Protein AF-A0A7S2DYC1-F1 (afdb_monomer_lite)

Radius of gyration: 38.79 Å; chains: 1; bounding box: 67×36×106 Å

pLDDT: mean 78.63, std 19.06, range [36.06, 97.38]

Structure (mmCIF, N/CA/C/O backbone):
data_AF-A0A7S2DYC1-F1
#
_entry.id   AF-A0A7S2DYC1-F1
#
loop_
_atom_site.group_PDB
_atom_site.id
_atom_site.type_symbol
_atom_site.label_atom_id
_atom_site.label_alt_id
_atom_site.label_comp_id
_atom_site.label_asym_id
_atom_site.label_entity_id
_atom_site.label_seq_id
_atom_site.pdbx_PDB_ins_code
_atom_site.Cartn_x
_atom_site.Cartn_y
_atom_site.Cartn_z
_atom_site.occupancy
_atom_site.B_iso_or_equiv
_atom_site.auth_seq_id
_atom_site.auth_comp_id
_atom_site.auth_asym_id
_atom_site.auth_atom_id
_atom_site.pdbx_PDB_model_num
ATOM 1 N N . GLU A 1 1 ? -1.676 -15.591 4.859 1.00 49.09 1 GLU A N 1
ATOM 2 C CA . GLU A 1 1 ? -2.306 -14.516 4.067 1.00 49.09 1 GLU A CA 1
ATOM 3 C C . GLU A 1 1 ? -2.519 -15.004 2.651 1.00 49.09 1 GLU A C 1
ATOM 5 O O . GLU A 1 1 ? -1.729 -15.819 2.189 1.00 49.09 1 GLU A O 1
ATOM 10 N N . VAL A 1 2 ? -3.580 -14.548 1.990 1.00 76.75 2 VAL A N 1
ATOM 11 C CA . VAL A 1 2 ? -3.791 -14.803 0.563 1.00 76.75 2 VAL A CA 1
ATOM 12 C C . VAL A 1 2 ? -3.384 -13.527 -0.165 1.00 76.75 2 VAL A C 1
ATOM 14 O O . VAL A 1 2 ? -4.132 -12.555 -0.164 1.00 76.75 2 VAL A O 1
ATOM 17 N N . SER A 1 3 ? -2.174 -13.507 -0.716 1.00 85.56 3 SER A N 1
ATOM 18 C CA . SER A 1 3 ? -1.661 -12.421 -1.553 1.00 85.56 3 SER A CA 1
ATOM 19 C C . SER A 1 3 ? -1.185 -12.982 -2.892 1.00 85.56 3 SER A C 1
ATOM 21 O O . SER A 1 3 ? -0.691 -14.109 -2.969 1.00 85.56 3 SER A O 1
ATOM 23 N N . LEU A 1 4 ? -1.369 -12.206 -3.963 1.00 87.31 4 LEU A N 1
ATOM 24 C CA . LEU A 1 4 ? -0.800 -12.518 -5.271 1.00 87.31 4 LEU A CA 1
ATOM 25 C C . LEU A 1 4 ? 0.640 -12.007 -5.308 1.00 87.31 4 LEU A C 1
ATOM 27 O O . LEU A 1 4 ? 0.870 -10.803 -5.215 1.00 87.31 4 LEU A O 1
ATOM 31 N N . THR A 1 5 ? 1.590 -12.918 -5.498 1.00 92.31 5 THR A N 1
ATOM 32 C CA . THR A 1 5 ? 3.010 -12.585 -5.636 1.00 92.31 5 THR A CA 1
ATOM 33 C C . THR A 1 5 ? 3.500 -13.068 -6.991 1.00 92.31 5 THR A C 1
ATOM 35 O O . THR A 1 5 ? 3.640 -14.268 -7.211 1.00 92.31 5 THR A O 1
ATOM 38 N N . GLN A 1 6 ? 3.769 -12.129 -7.896 1.00 91.00 6 GLN A N 1
ATOM 39 C CA . GLN A 1 6 ? 4.335 -12.403 -9.213 1.00 91.00 6 GLN A CA 1
ATOM 40 C C . GLN A 1 6 ? 5.695 -11.719 -9.324 1.00 91.00 6 GLN A C 1
ATOM 42 O O . GLN A 1 6 ? 5.814 -10.514 -9.107 1.00 91.00 6 GLN A O 1
ATOM 47 N N . LYS A 1 7 ? 6.727 -12.484 -9.687 1.00 95.00 7 LYS A N 1
ATOM 48 C CA . LYS A 1 7 ? 8.041 -11.923 -10.004 1.00 95.00 7 LYS A CA 1
ATOM 49 C C . LYS A 1 7 ? 7.987 -11.289 -11.394 1.00 95.00 7 LYS A C 1
ATOM 51 O O . LYS A 1 7 ? 7.627 -11.972 -12.351 1.00 95.00 7 LYS A O 1
ATOM 56 N N . VAL A 1 8 ? 8.308 -9.998 -11.472 1.00 94.50 8 VAL A N 1
ATOM 57 C CA . VAL A 1 8 ? 8.259 -9.200 -12.713 1.00 94.50 8 VAL A CA 1
ATOM 58 C C . VAL A 1 8 ? 9.655 -9.009 -13.311 1.00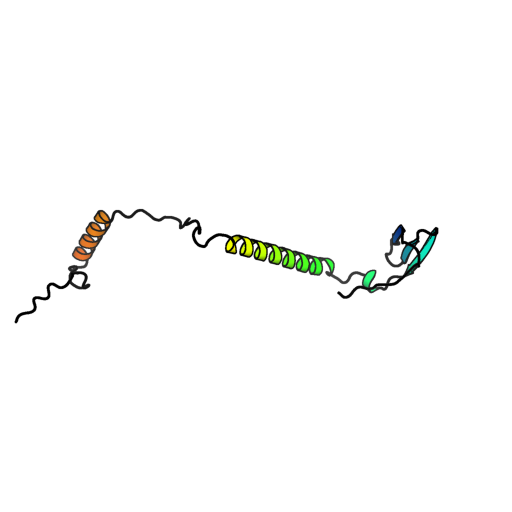 94.50 8 VAL A C 1
ATOM 60 O O . VAL A 1 8 ? 9.813 -9.127 -14.517 1.00 94.50 8 VAL A O 1
ATOM 63 N N . SER A 1 9 ? 10.666 -8.771 -12.470 1.00 94.94 9 SER A N 1
ATOM 64 C CA . SER A 1 9 ? 12.071 -8.622 -12.869 1.00 94.94 9 SER A CA 1
ATOM 65 C C . SER A 1 9 ? 12.989 -9.316 -11.852 1.00 94.94 9 SER A C 1
ATOM 67 O O . SER A 1 9 ? 12.578 -9.609 -10.723 1.00 94.94 9 SER A O 1
ATOM 69 N N . ASP A 1 10 ? 14.217 -9.618 -12.271 1.00 95.50 10 ASP A N 1
ATOM 70 C CA . ASP A 1 10 ? 15.318 -10.044 -11.396 1.00 95.50 10 ASP A CA 1
ATOM 71 C C . ASP A 1 10 ? 15.979 -8.855 -10.680 1.00 95.50 10 ASP A C 1
ATOM 73 O O . ASP A 1 10 ? 16.649 -9.035 -9.661 1.00 95.50 10 ASP A O 1
ATOM 77 N N . PHE A 1 11 ? 15.759 -7.640 -11.188 1.00 96.50 11 PHE A N 1
ATOM 78 C CA . PHE A 1 11 ? 16.264 -6.397 -10.619 1.00 96.50 11 PHE A CA 1
ATOM 79 C C . PHE A 1 11 ? 15.253 -5.753 -9.664 1.00 96.50 11 PHE A C 1
ATOM 81 O O . PHE A 1 11 ? 14.061 -6.069 -9.654 1.00 96.50 11 PHE A O 1
ATOM 88 N N . ALA A 1 12 ? 15.734 -4.818 -8.843 1.00 96.56 12 ALA A N 1
ATOM 89 C CA . ALA A 1 12 ? 14.878 -4.059 -7.939 1.00 96.56 12 ALA A CA 1
ATOM 90 C C . ALA A 1 12 ? 13.884 -3.194 -8.730 1.00 96.56 12 ALA A C 1
ATOM 92 O O . ALA A 1 12 ? 14.273 -2.476 -9.649 1.00 96.56 12 ALA A O 1
ATOM 93 N N . LEU A 1 13 ? 12.606 -3.236 -8.348 1.00 96.62 13 LEU A N 1
ATOM 94 C CA . LEU A 1 13 ? 11.565 -2.397 -8.940 1.00 96.62 13 LEU A CA 1
ATOM 95 C C . LEU A 1 13 ? 11.668 -0.975 -8.372 1.00 96.62 13 LEU A C 1
ATOM 97 O O . LEU A 1 13 ? 11.730 -0.798 -7.155 1.00 96.62 13 LEU A O 1
ATOM 101 N N . THR A 1 14 ? 11.690 0.032 -9.242 1.00 97.19 14 THR A N 1
ATOM 102 C CA . THR A 1 14 ? 11.950 1.439 -8.881 1.00 97.19 14 THR A CA 1
ATOM 103 C C . THR A 1 14 ? 10.746 2.348 -9.100 1.00 97.19 14 THR A C 1
ATOM 105 O O . THR A 1 14 ? 10.641 3.390 -8.454 1.00 97.19 14 THR A O 1
ATOM 108 N N . SER A 1 15 ? 9.820 1.973 -9.987 1.00 96.06 15 SER A N 1
ATOM 109 C CA . SER A 1 15 ? 8.637 2.780 -10.299 1.00 96.06 15 SER A CA 1
ATOM 110 C C . SER A 1 15 ? 7.418 1.927 -10.653 1.00 96.06 15 SER A C 1
ATOM 112 O O . SER A 1 15 ? 7.538 0.819 -11.173 1.00 96.06 15 SER A O 1
ATOM 114 N N . LEU A 1 16 ? 6.230 2.465 -10.364 1.00 96.38 16 LEU A N 1
ATOM 115 C CA . LEU A 1 16 ? 4.934 1.892 -10.716 1.00 96.38 16 LEU A CA 1
ATOM 116 C C . LEU A 1 16 ? 4.019 3.015 -11.215 1.00 96.38 16 LEU A C 1
ATOM 118 O O . LEU A 1 16 ? 3.909 4.059 -10.571 1.00 96.38 16 LEU A O 1
ATOM 122 N N . SER A 1 17 ? 3.337 2.793 -12.333 1.00 96.38 17 SER A N 1
ATOM 123 C CA . SER A 1 17 ? 2.298 3.687 -12.845 1.00 96.38 17 SER A CA 1
ATOM 124 C C . SER A 1 17 ? 1.111 2.875 -13.341 1.00 96.38 17 SER A C 1
ATOM 126 O O . SER A 1 17 ? 1.288 1.794 -13.895 1.00 96.38 17 SER A O 1
ATOM 128 N N . VAL A 1 18 ? -0.102 3.380 -13.146 1.00 95.62 18 VAL A N 1
ATOM 129 C CA . VAL A 1 18 ? -1.337 2.717 -13.577 1.00 95.62 18 VAL A CA 1
ATOM 130 C C . VAL A 1 18 ? -2.023 3.601 -14.610 1.00 95.62 18 VAL A C 1
ATOM 132 O O . VAL A 1 18 ? -2.102 4.820 -14.443 1.00 95.62 18 VAL A O 1
ATOM 135 N N . GLN A 1 19 ? -2.506 2.993 -15.691 1.00 95.00 19 GLN A N 1
ATOM 136 C CA . GLN A 1 19 ? -3.272 3.684 -16.722 1.00 95.00 19 GLN A CA 1
ATOM 137 C C . GLN A 1 19 ? -4.538 4.311 -16.119 1.00 95.00 19 GLN A C 1
ATOM 139 O O . GLN A 1 19 ? -5.124 3.773 -15.185 1.00 95.00 19 GLN A O 1
ATOM 144 N N . SER A 1 20 ? -5.027 5.409 -16.698 1.00 91.19 20 SER A N 1
ATOM 145 C CA . SER A 1 20 ? -6.261 6.084 -16.260 1.00 91.19 20 SER A CA 1
ATOM 146 C C . SER A 1 20 ? -7.495 5.173 -16.191 1.00 91.19 20 SER A C 1
ATOM 148 O O . SER A 1 20 ? -8.380 5.412 -15.377 1.00 91.19 20 SER A O 1
ATOM 150 N N . GLN A 1 21 ? -7.554 4.135 -17.029 1.00 89.69 21 GLN A N 1
ATOM 151 C CA . GLN A 1 21 ? -8.628 3.135 -17.045 1.00 89.69 21 GLN A CA 1
ATOM 152 C C . GLN A 1 21 ? -8.389 1.958 -16.083 1.00 89.69 21 GLN A C 1
ATOM 154 O O . GLN A 1 21 ? -9.239 1.085 -15.972 1.00 89.69 21 GLN A O 1
ATOM 159 N N . GLY A 1 22 ? -7.238 1.896 -15.410 1.00 90.50 22 GLY A N 1
ATOM 160 C CA . GLY A 1 22 ? -6.912 0.866 -14.418 1.00 90.50 22 GLY A CA 1
ATOM 161 C C . GLY A 1 22 ? -6.473 -0.490 -14.980 1.00 90.50 22 GLY A C 1
ATOM 162 O O . GLY A 1 22 ? -5.886 -1.274 -14.248 1.00 90.50 22 GLY A O 1
ATOM 163 N N . GLN A 1 23 ? -6.705 -0.772 -16.265 1.00 94.00 23 GLN A N 1
ATOM 164 C CA . GLN A 1 23 ? -6.451 -2.094 -16.854 1.00 94.00 23 GLN A CA 1
ATOM 165 C C . GLN A 1 23 ? -4.963 -2.436 -17.018 1.00 94.00 23 GLN A C 1
ATOM 167 O O . GLN A 1 23 ? -4.585 -3.603 -16.900 1.00 94.00 23 GLN A O 1
ATOM 172 N N . LEU A 1 24 ? -4.120 -1.440 -17.301 1.00 95.88 24 LEU A N 1
ATOM 173 C CA . LEU A 1 24 ? -2.685 -1.624 -17.505 1.00 95.88 24 LEU A CA 1
ATOM 174 C C . LEU A 1 24 ? -1.878 -0.967 -16.385 1.00 95.88 24 LEU A C 1
ATOM 176 O O . LEU A 1 24 ? -2.152 0.169 -15.990 1.00 95.88 24 LEU A O 1
ATOM 180 N N . ALA A 1 25 ? -0.841 -1.664 -15.930 1.00 95.69 25 ALA A N 1
ATOM 181 C CA . ALA A 1 25 ? 0.152 -1.162 -14.992 1.00 95.69 25 ALA A CA 1
ATOM 182 C C . ALA A 1 25 ? 1.553 -1.261 -15.609 1.00 95.69 25 ALA A C 1
ATOM 184 O O . ALA A 1 25 ? 1.940 -2.305 -16.127 1.00 95.69 25 ALA A O 1
ATOM 185 N N . ALA A 1 26 ? 2.318 -0.177 -15.551 1.00 96.88 26 ALA A N 1
ATOM 186 C CA . ALA A 1 26 ? 3.717 -0.131 -15.945 1.00 96.88 26 ALA A CA 1
ATOM 187 C C . ALA A 1 26 ? 4.601 -0.244 -14.702 1.00 96.88 26 ALA A C 1
ATOM 189 O O . ALA A 1 26 ? 4.443 0.526 -13.752 1.00 96.88 26 ALA A O 1
ATOM 190 N N . VAL A 1 27 ? 5.538 -1.185 -14.726 1.00 97.25 27 VAL A N 1
ATOM 191 C CA . VAL A 1 27 ? 6.522 -1.417 -13.669 1.00 97.25 27 VAL A CA 1
ATOM 192 C C . VAL A 1 27 ? 7.906 -1.153 -14.245 1.00 97.25 27 VAL A C 1
ATOM 194 O O . VAL A 1 27 ? 8.305 -1.823 -15.195 1.00 97.25 27 VAL A O 1
ATOM 197 N N . GLY A 1 28 ? 8.626 -0.183 -13.688 1.00 97.31 28 GLY A N 1
ATOM 198 C CA . GLY A 1 28 ? 10.016 0.091 -14.048 1.00 97.31 28 GLY A CA 1
ATOM 199 C C . GLY A 1 28 ? 10.981 -0.564 -13.067 1.00 97.31 28 GLY A C 1
ATOM 200 O O . GLY A 1 28 ? 10.742 -0.538 -11.854 1.00 97.31 28 GLY A O 1
ATOM 201 N N . ASP A 1 29 ? 12.067 -1.132 -13.577 1.00 97.38 29 ASP A N 1
ATOM 202 C CA . ASP A 1 29 ? 13.142 -1.703 -12.768 1.00 97.38 29 ASP A CA 1
ATOM 203 C C . ASP A 1 29 ? 14.411 -0.831 -12.746 1.00 97.38 29 ASP A C 1
ATOM 205 O O . ASP A 1 29 ? 14.478 0.247 -13.341 1.00 97.38 29 ASP A O 1
ATOM 209 N N . ALA A 1 30 ? 15.400 -1.250 -11.955 1.00 97.00 30 ALA A N 1
ATOM 210 C CA . ALA A 1 30 ? 16.668 -0.544 -11.784 1.00 97.00 30 ALA A CA 1
ATOM 211 C C . ALA A 1 30 ? 17.606 -0.654 -12.999 1.00 97.00 30 ALA A C 1
ATOM 213 O O . ALA A 1 30 ? 18.553 0.125 -13.087 1.00 97.00 30 ALA A O 1
ATOM 214 N N . ASP A 1 31 ? 17.345 -1.587 -13.919 1.00 95.69 31 ASP A N 1
ATOM 215 C CA . ASP A 1 31 ? 18.115 -1.770 -15.157 1.00 95.69 31 ASP A CA 1
ATOM 216 C C . ASP A 1 31 ? 17.573 -0.889 -16.304 1.00 95.69 31 ASP A C 1
ATOM 218 O O . ASP A 1 31 ? 18.109 -0.861 -17.410 1.00 95.69 31 ASP A O 1
ATOM 222 N N . GLY A 1 32 ? 16.512 -0.116 -16.036 1.00 94.44 32 GLY A N 1
ATOM 223 C CA . GLY A 1 32 ? 15.896 0.800 -16.995 1.00 94.44 32 GLY A CA 1
ATOM 224 C C . GLY A 1 32 ? 14.866 0.137 -17.910 1.00 94.44 32 GLY A C 1
ATOM 225 O O . GLY A 1 32 ? 14.429 0.758 -18.883 1.00 94.44 32 GLY A O 1
ATOM 226 N N . VAL A 1 33 ? 14.449 -1.094 -17.607 1.00 96.62 33 VAL A N 1
ATOM 227 C CA . VAL A 1 33 ? 13.405 -1.811 -18.340 1.00 96.62 33 VAL A CA 1
ATOM 228 C C . VAL A 1 33 ? 12.040 -1.474 -17.748 1.00 96.62 33 VAL A C 1
ATOM 230 O O . VAL A 1 33 ? 11.842 -1.433 -16.532 1.00 96.62 33 VAL A O 1
ATOM 233 N N . ILE A 1 34 ? 11.065 -1.243 -18.630 1.00 96.50 34 ILE A N 1
ATOM 234 C CA . ILE A 1 34 ? 9.667 -1.029 -18.253 1.00 96.50 34 ILE A CA 1
ATOM 235 C C . ILE A 1 34 ? 8.849 -2.223 -18.730 1.00 96.50 34 ILE A C 1
ATOM 237 O O . ILE A 1 34 ? 8.751 -2.489 -19.927 1.00 96.50 34 ILE A O 1
ATOM 241 N N . THR A 1 35 ? 8.227 -2.917 -17.784 1.00 96.44 35 THR A N 1
ATOM 242 C CA . THR A 1 35 ? 7.332 -4.044 -18.046 1.00 96.44 35 THR A CA 1
ATOM 243 C C . THR A 1 35 ? 5.880 -3.598 -17.906 1.00 96.44 35 THR A C 1
ATOM 245 O O . THR A 1 35 ? 5.491 -3.051 -16.875 1.00 96.44 35 THR A O 1
ATOM 248 N N . LEU A 1 36 ? 5.066 -3.843 -18.935 1.00 96.44 36 LEU A N 1
ATOM 249 C CA . LEU A 1 36 ? 3.622 -3.602 -18.908 1.00 96.44 36 LEU A CA 1
ATOM 250 C C . LEU A 1 36 ? 2.874 -4.869 -18.484 1.00 96.44 36 LEU A C 1
ATOM 252 O O . LEU A 1 36 ? 3.052 -5.934 -19.071 1.00 96.44 36 LEU A O 1
ATOM 256 N N . LEU A 1 37 ? 2.011 -4.731 -17.484 1.00 95.56 37 LEU A N 1
ATOM 257 C CA . LEU A 1 37 ? 1.175 -5.785 -16.922 1.00 95.56 37 LEU A CA 1
ATOM 258 C C . LEU A 1 37 ? -0.297 -5.452 -17.159 1.00 95.56 37 LEU A C 1
ATOM 260 O O . LEU A 1 37 ? -0.717 -4.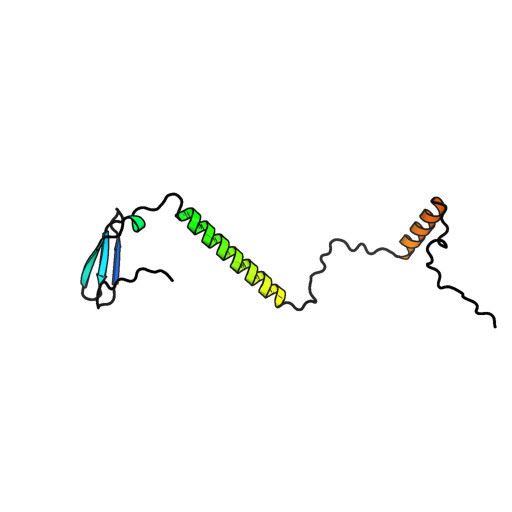312 -16.967 1.00 95.56 37 LEU A O 1
ATOM 264 N N . GLN A 1 38 ? -1.085 -6.459 -17.529 1.00 94.31 38 GLN A N 1
ATOM 265 C CA . GLN A 1 38 ? -2.540 -6.358 -17.579 1.00 94.31 38 GLN A CA 1
ATOM 266 C C . GLN A 1 38 ? -3.140 -6.925 -16.292 1.00 94.31 38 GLN A C 1
ATOM 268 O O . GLN A 1 38 ? -2.815 -8.042 -15.885 1.00 94.31 38 GLN A O 1
ATOM 273 N N . LEU A 1 39 ? -4.025 -6.157 -15.661 1.00 92.50 39 LEU A N 1
ATOM 274 C CA . LEU A 1 39 ? -4.758 -6.573 -14.470 1.00 92.50 39 LEU A CA 1
ATOM 275 C C . LEU A 1 39 ? -6.038 -7.328 -14.850 1.00 92.50 39 LEU A C 1
ATOM 277 O O . LEU A 1 39 ? -6.597 -7.137 -15.931 1.00 92.50 39 LEU A O 1
ATOM 281 N N . CYS A 1 40 ? -6.500 -8.202 -13.955 1.00 90.56 40 CYS A N 1
ATOM 282 C CA . CYS A 1 40 ? -7.761 -8.916 -14.127 1.00 90.56 40 CYS A CA 1
ATOM 283 C C . CYS A 1 40 ? -8.965 -8.022 -13.797 1.00 90.56 40 CYS A C 1
ATOM 285 O O . CYS A 1 40 ? -8.866 -7.098 -12.989 1.00 90.56 40 CYS A O 1
ATOM 287 N N . ASP A 1 41 ? -10.127 -8.352 -14.361 1.00 89.19 41 ASP A N 1
ATOM 288 C CA . ASP A 1 41 ? -11.336 -7.530 -14.236 1.00 89.19 41 ASP A CA 1
ATOM 289 C C . ASP A 1 41 ? -11.764 -7.281 -12.786 1.00 89.19 41 ASP A C 1
ATOM 291 O O . ASP A 1 41 ? -12.255 -6.203 -12.482 1.00 89.19 41 ASP A O 1
ATOM 295 N N . GLY A 1 42 ? -11.540 -8.233 -11.874 1.00 87.31 42 GLY A N 1
ATOM 296 C CA . GLY A 1 42 ? -11.891 -8.072 -10.458 1.00 87.31 42 GLY A CA 1
ATOM 297 C C . GLY A 1 42 ? -11.031 -7.054 -9.699 1.00 87.31 42 GLY A C 1
ATOM 298 O O . GLY A 1 42 ? -11.442 -6.592 -8.642 1.00 87.31 42 GLY A O 1
ATOM 299 N N . LEU A 1 43 ? -9.848 -6.701 -10.216 1.00 85.69 43 LEU A N 1
ATOM 300 C CA . LEU A 1 43 ? -9.010 -5.625 -9.667 1.00 85.69 43 LEU A CA 1
ATOM 301 C C . LEU A 1 43 ? -9.311 -4.268 -10.314 1.00 85.69 43 LEU A C 1
ATOM 303 O O . LEU A 1 43 ? -9.027 -3.231 -9.720 1.00 85.69 43 LEU A O 1
ATOM 307 N N . VAL A 1 44 ? -9.855 -4.280 -11.533 1.00 90.31 44 VAL A N 1
ATOM 308 C CA . VAL A 1 44 ? -10.163 -3.074 -12.315 1.00 90.31 44 VAL A CA 1
ATOM 309 C C . VAL A 1 44 ? -11.571 -2.567 -12.008 1.00 90.31 44 VAL A C 1
ATOM 311 O O . VAL A 1 44 ? -11.784 -1.362 -11.872 1.00 90.31 44 VAL A O 1
ATOM 314 N N . HIS A 1 45 ? -12.535 -3.480 -11.885 1.00 87.88 45 HIS A N 1
ATOM 315 C CA . HIS A 1 45 ? -13.944 -3.178 -11.680 1.00 87.88 45 HIS A CA 1
ATOM 316 C C . HIS A 1 45 ? -14.346 -3.472 -10.228 1.00 87.88 45 HIS A C 1
ATOM 318 O O . HIS A 1 45 ? -14.580 -4.634 -9.886 1.00 87.88 45 HIS A O 1
ATOM 324 N N . PRO A 1 46 ? -14.452 -2.440 -9.372 1.00 83.00 46 PRO A N 1
ATOM 325 C CA . PRO A 1 46 ? -14.853 -2.624 -7.986 1.00 83.00 46 PRO A CA 1
ATOM 326 C C . PRO A 1 46 ? -16.277 -3.181 -7.907 1.00 83.00 46 PRO A C 1
ATOM 328 O O . PRO A 1 46 ? -17.186 -2.710 -8.603 1.00 83.00 46 PRO A O 1
ATOM 331 N N . MET A 1 47 ? -16.501 -4.154 -7.025 1.00 84.06 47 MET A N 1
ATOM 332 C CA . MET A 1 47 ? -17.846 -4.657 -6.762 1.00 84.06 47 MET A CA 1
ATOM 333 C C . MET A 1 47 ? -18.681 -3.589 -6.038 1.00 84.06 47 MET A C 1
ATOM 335 O O . MET A 1 47 ? -18.150 -2.814 -5.231 1.00 84.06 47 MET A O 1
ATOM 339 N N . PRO A 1 48 ? -20.010 -3.535 -6.261 1.00 88.56 48 PRO A N 1
ATOM 340 C CA . PRO A 1 48 ? -20.860 -2.578 -5.570 1.00 88.56 48 PRO A CA 1
ATOM 341 C C . PRO A 1 48 ? -20.682 -2.669 -4.052 1.00 88.56 48 PRO A C 1
ATOM 343 O O . PRO A 1 48 ? -20.791 -3.743 -3.464 1.00 88.56 48 PRO A O 1
ATOM 346 N N . ASN A 1 49 ? -20.444 -1.518 -3.416 1.00 87.81 49 ASN A N 1
ATOM 347 C CA . ASN A 1 49 ? -20.338 -1.368 -1.962 1.00 87.81 49 ASN A CA 1
ATOM 348 C C . ASN A 1 49 ? -19.106 -2.027 -1.294 1.00 87.81 49 ASN A C 1
ATOM 350 O O . ASN A 1 49 ? -19.013 -2.002 -0.066 1.00 87.81 49 ASN A O 1
ATOM 354 N N . GLU A 1 50 ? -18.13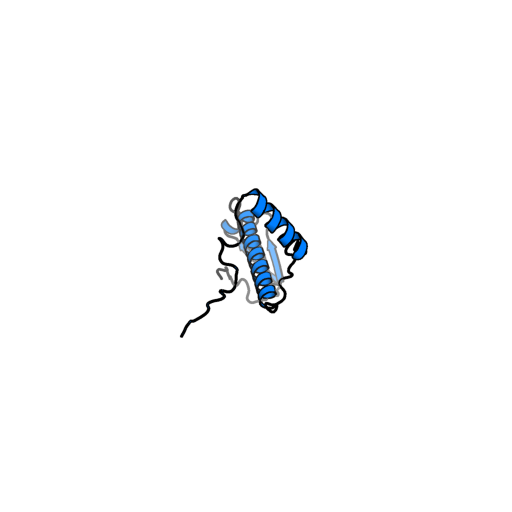3 -2.555 -2.046 1.00 89.69 50 GLU A N 1
ATOM 355 C CA . GLU A 1 50 ? -16.956 -3.227 -1.462 1.00 89.69 50 GLU A CA 1
ATOM 356 C C . GLU A 1 50 ? -16.154 -2.316 -0.517 1.00 89.69 50 GLU A C 1
ATOM 358 O O . GLU A 1 50 ? -15.791 -2.719 0.588 1.00 89.69 50 GLU A O 1
ATOM 363 N N . LYS A 1 51 ? -15.968 -1.045 -0.898 1.00 89.62 51 LYS A N 1
ATOM 364 C CA . LYS A 1 51 ? -15.207 -0.061 -0.119 1.00 89.62 51 LYS A CA 1
ATOM 365 C C . LYS A 1 51 ? -15.841 0.184 1.249 1.00 89.62 51 LYS A C 1
ATOM 367 O O . LYS A 1 51 ? -15.136 0.294 2.249 1.00 89.62 51 LYS A O 1
ATOM 372 N N . ASN A 1 52 ? -17.169 0.241 1.295 1.00 92.31 52 ASN A N 1
ATOM 373 C CA . ASN A 1 52 ? -17.905 0.453 2.536 1.00 92.31 52 ASN A CA 1
ATOM 374 C C . ASN A 1 52 ? -17.844 -0.785 3.431 1.00 92.31 52 ASN A C 1
ATOM 376 O O . ASN A 1 52 ? -17.627 -0.650 4.632 1.00 92.31 52 ASN A O 1
ATOM 380 N N . VAL A 1 53 ? -17.993 -1.983 2.858 1.00 92.25 53 VAL A N 1
ATOM 381 C CA . VAL A 1 53 ? -17.901 -3.246 3.610 1.00 92.25 53 VAL A CA 1
ATOM 382 C C . VAL A 1 53 ? -16.512 -3.404 4.229 1.00 92.25 53 VAL A C 1
ATOM 384 O O . VAL A 1 53 ? -16.396 -3.673 5.424 1.00 92.25 53 VAL A O 1
ATOM 387 N N . ILE A 1 54 ? -15.455 -3.173 3.447 1.00 92.06 54 ILE A N 1
ATOM 388 C CA . ILE A 1 54 ? -14.070 -3.225 3.930 1.00 92.06 54 ILE A CA 1
ATOM 389 C C . ILE A 1 54 ? -13.836 -2.164 5.016 1.00 92.06 54 ILE A C 1
ATOM 391 O O . ILE A 1 54 ? -13.272 -2.472 6.067 1.00 92.06 54 ILE A O 1
ATOM 395 N N . GLY A 1 55 ? -14.334 -0.939 4.816 1.00 94.44 55 GLY A N 1
ATOM 396 C CA . GLY A 1 55 ? -14.278 0.122 5.825 1.00 94.44 55 GLY A CA 1
ATOM 397 C C . GLY A 1 55 ? -14.926 -0.289 7.151 1.00 94.44 55 GLY A C 1
ATOM 398 O O . GLY A 1 55 ? -14.304 -0.169 8.205 1.00 94.44 55 GLY A O 1
ATOM 399 N N . GLN A 1 56 ? -16.128 -0.869 7.108 1.00 94.81 56 GLN A N 1
ATOM 400 C CA . GLN A 1 56 ? -16.825 -1.368 8.300 1.00 94.81 56 GLN A CA 1
ATOM 401 C C . GLN A 1 56 ? -16.047 -2.479 9.017 1.00 94.81 56 GLN A C 1
ATOM 403 O O . GLN A 1 56 ? -16.022 -2.517 10.251 1.00 94.81 56 GLN A O 1
ATOM 408 N N . ILE A 1 57 ? -15.395 -3.376 8.268 1.00 94.94 57 ILE A N 1
ATOM 409 C CA . ILE A 1 57 ? -14.549 -4.431 8.841 1.00 94.94 57 ILE A CA 1
ATOM 410 C C . ILE A 1 57 ? -13.368 -3.811 9.599 1.00 94.94 57 ILE A C 1
ATOM 412 O O . ILE A 1 57 ? -13.138 -4.178 10.755 1.00 94.94 57 ILE A O 1
ATOM 416 N N . PHE A 1 58 ? -12.665 -2.844 9.002 1.00 95.44 58 PHE A N 1
ATOM 417 C CA . PHE A 1 58 ? -11.537 -2.168 9.651 1.00 95.44 58 PHE A CA 1
ATOM 418 C C . PHE A 1 58 ? -11.955 -1.354 10.878 1.00 95.44 58 PHE A C 1
ATOM 420 O O . PHE A 1 58 ? -11.273 -1.388 11.905 1.00 95.44 58 PHE A O 1
ATOM 427 N N . GLU A 1 59 ? -13.092 -0.661 10.821 1.00 95.88 59 GLU A N 1
ATOM 428 C CA . GLU A 1 59 ? -13.631 0.061 11.976 1.00 95.88 59 GLU A CA 1
ATOM 429 C C . GLU A 1 59 ? -13.983 -0.884 13.129 1.00 95.88 59 GLU A C 1
ATOM 431 O O . GLU A 1 59 ? -13.702 -0.582 14.296 1.00 95.88 59 GLU A O 1
ATOM 436 N N . ARG A 1 60 ? -14.593 -2.034 12.817 1.00 96.88 60 ARG A N 1
ATOM 437 C CA . ARG A 1 60 ? -14.923 -3.064 13.806 1.00 96.88 60 ARG A CA 1
ATOM 438 C C . ARG A 1 60 ? -13.662 -3.611 14.467 1.00 96.88 60 ARG A C 1
ATOM 440 O O . ARG A 1 60 ? -13.641 -3.717 15.694 1.00 96.88 60 ARG A O 1
ATOM 447 N N . GLU A 1 61 ? -12.627 -3.918 13.687 1.00 95.25 61 GLU A N 1
ATOM 448 C CA . GLU A 1 61 ? -11.371 -4.444 14.232 1.00 95.25 61 GLU A CA 1
ATOM 449 C C . GLU A 1 61 ? -10.642 -3.387 15.074 1.00 95.25 61 GLU A C 1
ATOM 451 O O . GLU A 1 61 ? -10.234 -3.669 16.198 1.00 95.25 61 GLU A O 1
ATOM 456 N N . THR A 1 62 ? -10.636 -2.126 14.631 1.00 95.38 62 THR A N 1
ATOM 457 C CA . THR A 1 62 ? -10.081 -1.000 15.405 1.00 95.38 62 THR A CA 1
ATOM 458 C C . THR A 1 62 ? -10.798 -0.815 16.749 1.00 95.38 62 THR A C 1
ATOM 460 O O . THR A 1 62 ? -10.169 -0.577 17.782 1.00 95.38 62 THR A O 1
ATOM 463 N N . LYS A 1 63 ? -12.136 -0.913 16.777 1.00 95.44 63 LYS A N 1
ATOM 464 C CA . LYS A 1 63 ? -12.915 -0.845 18.030 1.00 95.44 63 LYS A CA 1
ATOM 465 C C . LYS A 1 63 ? -12.591 -2.018 18.953 1.00 95.44 63 LYS A C 1
ATOM 467 O O . LYS A 1 63 ? -12.498 -1.832 20.166 1.00 95.44 63 LYS A O 1
ATOM 472 N N . ARG A 1 64 ? -12.408 -3.213 18.390 1.00 96.12 64 ARG A N 1
ATOM 473 C CA . ARG A 1 64 ? -12.035 -4.410 19.146 1.00 96.12 64 ARG A CA 1
ATOM 474 C C . ARG A 1 64 ? -10.672 -4.245 19.813 1.00 96.12 64 ARG A C 1
ATOM 476 O O . ARG A 1 64 ? -10.573 -4.509 21.009 1.00 96.12 64 ARG A O 1
ATOM 483 N N . GLU A 1 65 ? -9.666 -3.763 19.087 1.00 94.00 65 GLU A N 1
ATOM 484 C CA . GLU A 1 65 ? -8.337 -3.489 19.648 1.00 94.00 65 GLU A CA 1
ATOM 485 C C . GLU A 1 65 ? -8.401 -2.461 20.784 1.00 94.00 65 GLU A C 1
ATOM 487 O O . GLU A 1 65 ? -7.914 -2.732 21.882 1.00 94.00 65 GLU A O 1
ATOM 492 N N . LYS A 1 66 ? -9.117 -1.343 20.588 1.00 94.44 66 LYS A N 1
ATOM 493 C CA . LYS A 1 66 ? -9.316 -0.326 21.640 1.00 94.44 66 LYS A CA 1
ATOM 494 C C . LYS A 1 66 ? -9.966 -0.895 22.903 1.00 94.44 66 LYS A C 1
ATOM 496 O O . LYS A 1 66 ? -9.558 -0.555 24.013 1.00 94.44 66 LYS A O 1
ATOM 501 N N . ASN A 1 67 ? -10.967 -1.761 22.748 1.00 92.00 67 ASN A N 1
ATOM 502 C CA . ASN A 1 67 ? -11.638 -2.397 23.881 1.00 92.00 67 ASN A CA 1
ATOM 503 C C . ASN A 1 67 ? -10.705 -3.364 24.618 1.00 92.00 67 ASN A C 1
ATOM 505 O O . ASN A 1 67 ? -10.670 -3.363 25.848 1.00 92.00 67 ASN A O 1
ATOM 509 N N . LEU A 1 68 ? -9.926 -4.162 23.884 1.00 91.44 68 LEU A N 1
ATOM 510 C CA . LEU A 1 68 ? -8.949 -5.074 24.478 1.00 91.44 68 LEU A CA 1
ATOM 511 C C . LEU A 1 68 ? -7.858 -4.315 25.237 1.00 91.44 68 LEU A C 1
ATOM 513 O O . LEU A 1 68 ? -7.496 -4.721 26.341 1.00 91.44 68 LEU A O 1
ATOM 517 N N . ASP A 1 69 ? -7.382 -3.192 24.707 1.00 91.12 69 ASP A N 1
ATOM 518 C CA . ASP A 1 69 ? -6.404 -2.348 25.395 1.00 91.12 69 ASP A CA 1
ATOM 519 C C . ASP A 1 69 ? -6.985 -1.675 26.643 1.00 91.12 69 ASP A C 1
ATOM 521 O O . ASP A 1 69 ? -6.319 -1.619 27.681 1.00 91.12 69 ASP A O 1
ATOM 525 N N . ALA A 1 70 ? -8.244 -1.230 26.594 1.00 89.50 70 ALA A N 1
ATOM 526 C CA . ALA A 1 70 ? -8.940 -0.713 27.771 1.00 89.50 70 ALA A CA 1
ATOM 527 C C . ALA A 1 70 ? -9.066 -1.783 28.870 1.00 89.50 70 ALA A C 1
ATOM 529 O O . ALA A 1 70 ? -8.768 -1.499 30.032 1.00 89.50 70 ALA A O 1
ATOM 530 N N . ILE A 1 71 ? -9.429 -3.019 28.504 1.00 88.75 71 ILE A N 1
ATOM 531 C CA . ILE A 1 71 ? -9.514 -4.155 29.434 1.00 88.75 71 ILE A CA 1
ATOM 532 C C . ILE A 1 71 ? -8.137 -4.476 30.025 1.00 88.75 71 ILE A C 1
ATOM 534 O O . ILE A 1 71 ? -8.018 -4.593 31.242 1.00 88.75 71 ILE A O 1
ATOM 538 N N . LYS A 1 72 ? -7.078 -4.558 29.207 1.00 88.38 72 LYS A N 1
ATOM 539 C CA . LYS A 1 72 ? -5.702 -4.791 29.691 1.00 88.38 72 LYS A CA 1
ATOM 540 C C . LYS A 1 72 ? -5.255 -3.708 30.674 1.00 88.38 72 LYS A C 1
ATOM 542 O O . LYS A 1 72 ? -4.702 -4.017 31.727 1.00 88.38 72 LYS A O 1
ATOM 547 N N . LYS A 1 73 ? -5.530 -2.437 30.365 1.00 86.06 73 LYS A N 1
ATOM 548 C CA . LYS A 1 73 ? -5.192 -1.302 31.237 1.00 86.06 73 LYS A CA 1
ATOM 549 C C . LYS A 1 73 ? -5.956 -1.338 32.562 1.00 86.06 73 LYS A C 1
ATOM 551 O O . LYS A 1 73 ? -5.415 -0.921 33.582 1.00 86.06 73 LYS A O 1
ATOM 556 N N . GLN A 1 74 ? -7.195 -1.823 32.554 1.00 80.88 74 GLN A N 1
ATOM 557 C CA . GLN A 1 74 ? -7.996 -2.008 33.764 1.00 80.88 74 GLN A CA 1
ATOM 558 C C . GLN A 1 74 ? -7.549 -3.232 34.574 1.00 80.88 74 GLN A C 1
ATOM 560 O O . GLN A 1 74 ? -7.484 -3.139 35.793 1.00 80.88 74 GLN A O 1
ATOM 565 N N . ALA A 1 75 ? -7.177 -4.337 33.925 1.00 78.50 75 ALA A N 1
ATOM 566 C CA . ALA A 1 75 ? -6.657 -5.539 34.582 1.00 78.50 75 ALA A CA 1
ATOM 567 C C . ALA A 1 75 ? -5.276 -5.321 35.230 1.00 78.50 75 ALA A C 1
ATOM 569 O O . ALA A 1 75 ? -4.947 -5.971 36.216 1.00 78.50 75 ALA A O 1
ATOM 570 N N . GLY A 1 76 ? -4.477 -4.389 34.697 1.00 66.50 76 GLY A N 1
ATOM 571 C CA . GLY A 1 76 ? -3.214 -3.953 35.298 1.00 66.50 76 GLY A CA 1
ATOM 572 C C . GLY A 1 76 ? -3.367 -2.941 36.441 1.00 66.50 76 GLY A C 1
ATOM 573 O O . GLY A 1 76 ? -2.371 -2.601 37.078 1.00 66.50 76 GLY A O 1
ATOM 574 N N . ARG A 1 77 ? -4.582 -2.439 36.720 1.00 62.62 77 ARG A N 1
ATOM 575 C CA . ARG A 1 77 ? -4.840 -1.661 37.939 1.00 62.62 77 ARG A CA 1
ATOM 576 C C . ARG A 1 77 ? -5.106 -2.640 39.083 1.00 62.62 77 ARG A C 1
ATOM 578 O O . ARG A 1 77 ? -5.950 -3.521 38.922 1.00 62.62 77 ARG A O 1
ATOM 585 N N . PRO A 1 78 ? -4.431 -2.502 40.238 1.00 58.09 78 PRO A N 1
ATOM 586 C CA . PRO A 1 78 ? -4.759 -3.309 41.404 1.00 58.09 78 PRO A CA 1
ATOM 587 C C . PRO A 1 78 ? -6.249 -3.134 41.720 1.00 58.09 78 PRO A C 1
ATOM 589 O O . PRO A 1 78 ? -6.788 -2.032 41.615 1.00 58.09 78 PRO A O 1
ATOM 592 N N . VAL A 1 79 ? -6.907 -4.225 42.113 1.00 55.50 79 VAL A N 1
ATOM 593 C CA . VAL A 1 79 ? -8.361 -4.364 42.349 1.00 55.50 79 VAL A CA 1
ATOM 594 C C . VAL A 1 79 ? -8.906 -3.417 43.453 1.00 55.50 79 VAL A C 1
ATOM 596 O O . VAL A 1 79 ? -10.070 -3.491 43.821 1.00 55.50 79 VAL A O 1
ATOM 599 N N . GLY A 1 80 ? -8.104 -2.473 43.959 1.00 54.38 80 GLY A N 1
ATOM 600 C CA . GLY A 1 80 ? -8.442 -1.526 45.027 1.00 54.38 80 GLY A CA 1
ATOM 601 C C . GLY A 1 80 ? -8.808 -0.097 44.603 1.00 54.38 80 GLY A C 1
ATOM 602 O O . GLY A 1 80 ? -9.074 0.714 45.477 1.00 54.38 80 GLY A O 1
ATOM 603 N N . HIS A 1 81 ? -8.841 0.246 43.310 1.00 50.78 81 HIS A N 1
ATOM 604 C CA . HIS A 1 81 ? -9.318 1.565 42.854 1.00 50.78 81 HIS A CA 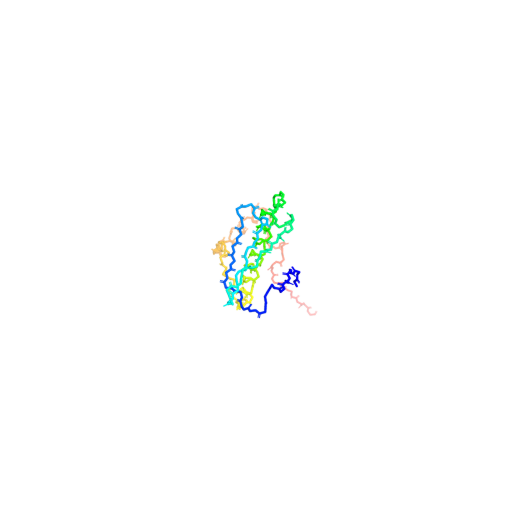1
ATOM 605 C C . HIS A 1 81 ? -10.368 1.420 41.746 1.00 50.78 81 HIS A C 1
ATOM 607 O O . HIS A 1 81 ? -10.214 1.877 40.611 1.00 50.78 81 HIS A O 1
ATOM 613 N N . ARG A 1 82 ? -11.489 0.775 42.082 1.00 51.00 82 ARG A N 1
ATOM 614 C CA . ARG A 1 82 ? -12.756 1.285 41.558 1.00 51.00 82 ARG A CA 1
ATOM 615 C C . ARG A 1 82 ? -12.947 2.614 42.269 1.00 51.00 82 ARG A C 1
ATOM 617 O O . ARG A 1 82 ? -13.147 2.618 43.475 1.00 51.00 82 ARG A O 1
ATOM 624 N N . ASP A 1 83 ? -12.795 3.723 41.552 1.00 51.75 83 ASP A N 1
ATOM 625 C CA . ASP A 1 83 ? -13.283 4.999 42.056 1.00 51.75 83 ASP A CA 1
ATOM 626 C C . ASP A 1 83 ? -14.770 4.804 42.337 1.00 51.75 83 ASP A C 1
ATOM 628 O O . ASP A 1 83 ? -15.591 4.726 41.419 1.00 51.75 83 ASP A O 1
ATOM 632 N N . GLU A 1 84 ? -15.097 4.673 43.618 1.00 46.81 84 GLU A N 1
ATOM 633 C CA . GLU A 1 84 ? -16.434 4.798 44.169 1.00 46.81 84 GLU A CA 1
ATOM 634 C C . GLU A 1 84 ? -16.906 6.239 43.949 1.00 46.81 84 GLU A C 1
ATOM 636 O O . GLU A 1 84 ? -17.135 7.009 44.870 1.00 46.81 84 GLU A O 1
ATOM 641 N N . LYS A 1 85 ? -17.114 6.624 42.691 1.00 43.41 85 LYS A N 1
ATOM 642 C CA . LYS A 1 85 ? -18.164 7.586 42.368 1.00 43.41 85 LYS A CA 1
ATOM 643 C C . LYS A 1 85 ? -19.468 6.813 42.206 1.00 43.41 85 LYS A C 1
ATOM 645 O O . LYS A 1 85 ? -20.166 6.937 41.204 1.00 43.41 85 LYS A O 1
ATOM 650 N N . ALA A 1 86 ? -19.779 6.012 43.229 1.00 47.62 86 ALA A N 1
ATOM 651 C CA . ALA A 1 86 ? -21.152 5.763 43.605 1.00 47.62 86 ALA A CA 1
ATOM 652 C C . ALA A 1 86 ? -21.724 7.140 43.943 1.00 47.62 86 ALA A C 1
ATOM 654 O O . ALA A 1 86 ? -21.331 7.802 44.902 1.00 47.62 86 ALA A O 1
ATOM 655 N N . GLN A 1 87 ? -22.563 7.623 43.042 1.00 45.66 87 GLN A N 1
ATOM 656 C CA . GLN A 1 87 ? -23.351 8.819 43.239 1.00 45.66 87 GLN A CA 1
ATOM 657 C C . GLN A 1 87 ? -24.118 8.667 44.560 1.00 45.66 87 GLN A C 1
ATOM 659 O O . GLN A 1 87 ? -24.937 7.767 44.699 1.00 45.66 87 GLN A O 1
ATOM 664 N N . GLY A 1 88 ? -23.818 9.543 45.522 1.00 46.69 88 GLY A N 1
ATOM 665 C CA . GLY A 1 88 ? -24.670 9.815 46.676 1.00 46.69 88 GLY A CA 1
ATOM 666 C C . GLY A 1 88 ? -24.701 8.750 47.772 1.00 46.69 88 GLY A C 1
ATOM 667 O O . GLY A 1 88 ? -25.773 8.251 48.098 1.00 46.69 88 GLY A O 1
ATOM 668 N N . ALA A 1 89 ? -23.577 8.488 48.442 1.00 48.78 89 ALA A N 1
ATOM 669 C CA . ALA A 1 89 ? -23.662 8.095 49.848 1.00 48.78 89 ALA A CA 1
ATOM 670 C C . ALA A 1 89 ? -24.103 9.334 50.647 1.00 48.78 89 ALA A C 1
ATOM 672 O O . ALA A 1 89 ? -23.282 10.158 51.047 1.00 48.78 89 ALA A O 1
ATOM 673 N N . ILE A 1 90 ? -25.416 9.520 50.811 1.00 60.34 90 ILE A N 1
ATOM 674 C CA . ILE A 1 90 ? -25.935 10.453 51.813 1.00 60.34 90 ILE A CA 1
ATOM 675 C C . ILE A 1 90 ? -25.470 9.890 53.154 1.00 60.34 90 ILE A C 1
ATOM 677 O O . ILE A 1 90 ? -25.843 8.775 53.515 1.00 60.34 90 ILE A O 1
ATOM 681 N N . ALA A 1 91 ? -24.605 10.623 53.853 1.00 63.56 91 ALA A N 1
ATOM 682 C CA . ALA A 1 91 ? -24.230 10.296 55.218 1.00 63.56 91 ALA A CA 1
ATOM 683 C C . ALA A 1 91 ? -25.496 10.399 56.076 1.00 63.56 91 ALA A C 1
ATOM 685 O O . ALA A 1 91 ? -25.984 11.487 56.371 1.00 63.56 91 ALA A O 1
ATOM 686 N N . ILE A 1 92 ? -26.077 9.245 56.371 1.00 64.56 92 ILE A N 1
ATOM 687 C CA . ILE A 1 92 ? -27.279 9.107 57.175 1.00 64.56 92 ILE A CA 1
ATOM 688 C C . ILE A 1 92 ? -26.861 9.213 58.643 1.00 64.56 92 ILE A C 1
ATOM 690 O O . ILE A 1 92 ? -26.107 8.368 59.126 1.00 64.56 92 ILE A O 1
ATOM 694 N N . ASP A 1 93 ? -27.344 10.240 59.349 1.00 74.94 93 ASP A N 1
ATOM 695 C CA . ASP A 1 93 ? -27.214 10.307 60.805 1.00 74.94 93 ASP A CA 1
ATOM 696 C C . ASP A 1 93 ? -28.059 9.189 61.429 1.00 74.94 93 ASP A C 1
ATOM 698 O O . ASP A 1 93 ? -29.292 9.171 61.360 1.00 74.94 93 ASP A O 1
ATOM 702 N N . GLN A 1 94 ? -27.365 8.214 62.006 1.00 71.38 94 GLN A N 1
ATOM 703 C CA . GLN A 1 94 ? -27.951 6.992 62.531 1.00 71.38 94 GLN A CA 1
ATOM 704 C C . GLN A 1 94 ? -28.949 7.267 63.666 1.00 71.38 94 GLN A C 1
ATOM 706 O O . GLN A 1 94 ? -29.931 6.535 63.799 1.00 71.38 94 GLN A O 1
ATOM 711 N N . ALA A 1 95 ? -28.746 8.333 64.447 1.00 73.88 95 ALA A N 1
ATOM 712 C CA . ALA A 1 95 ? -29.630 8.680 65.557 1.00 73.88 95 ALA A CA 1
ATOM 713 C C . ALA A 1 95 ? -30.981 9.233 65.070 1.00 73.88 95 ALA A C 1
ATOM 715 O O . ALA A 1 95 ? -32.037 8.864 65.593 1.00 73.88 95 ALA A O 1
ATOM 716 N N . GLU A 1 96 ? -30.961 10.076 64.036 1.00 76.50 96 GLU A N 1
ATOM 717 C CA . GLU A 1 96 ? -32.174 10.651 63.449 1.00 76.50 96 GLU A CA 1
ATOM 718 C C . GLU A 1 96 ? -33.024 9.572 62.759 1.00 76.50 96 GLU A C 1
ATOM 720 O O . GLU A 1 96 ? -34.249 9.535 62.914 1.00 76.50 96 GLU A O 1
ATOM 725 N N . TYR A 1 97 ? -32.373 8.636 62.062 1.00 76.69 97 TYR A N 1
ATOM 726 C CA . TYR A 1 97 ? -33.057 7.523 61.402 1.00 76.69 97 TYR A CA 1
ATOM 727 C C . TYR A 1 97 ? -33.752 6.590 62.390 1.00 76.69 97 TYR A C 1
ATOM 729 O O . TYR A 1 97 ? -34.907 6.235 62.166 1.00 76.69 97 TYR A O 1
ATOM 737 N N . GLN A 1 98 ? -33.106 6.257 63.508 1.00 77.44 98 GLN A N 1
ATOM 738 C CA . GLN A 1 98 ? -33.706 5.413 64.547 1.00 77.44 98 GLN A CA 1
ATOM 739 C C . GLN A 1 98 ? -34.900 6.093 65.233 1.00 77.44 98 GLN A C 1
ATOM 741 O O . GLN A 1 98 ? -35.894 5.438 65.550 1.00 77.44 98 GLN A O 1
ATOM 746 N N . AL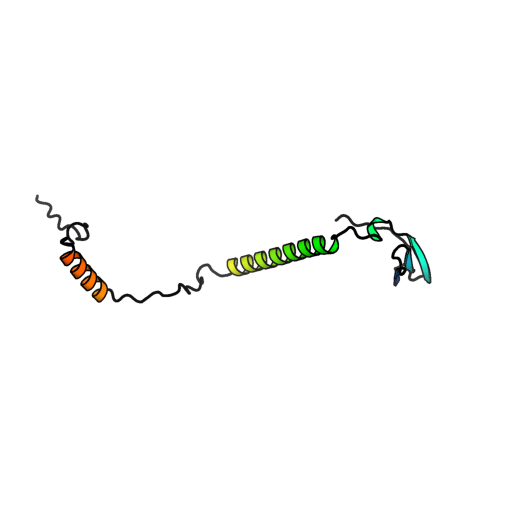A A 1 99 ? -34.841 7.412 65.443 1.00 81.38 99 ALA A N 1
ATOM 747 C CA . ALA A 1 99 ? -35.964 8.163 66.003 1.00 81.38 99 ALA A CA 1
ATOM 748 C C . ALA A 1 99 ? -37.170 8.169 65.050 1.00 81.38 99 ALA A C 1
ATOM 750 O O . ALA A 1 99 ? -38.309 7.958 65.478 1.00 81.38 99 ALA A O 1
ATOM 751 N N . ARG A 1 100 ? -36.915 8.362 63.752 1.00 82.38 100 ARG A N 1
ATOM 752 C CA . ARG A 1 100 ? -37.948 8.351 62.712 1.00 82.38 100 ARG A CA 1
ATOM 753 C C . ARG A 1 100 ? -38.541 6.958 62.503 1.00 82.38 100 ARG A C 1
ATOM 755 O O . ARG A 1 100 ? -39.753 6.838 62.350 1.00 82.38 100 ARG A O 1
ATOM 762 N N . GLU A 1 101 ? -37.705 5.926 62.556 1.00 78.94 101 GLU A N 1
ATOM 763 C CA . GLU A 1 101 ? -38.115 4.523 62.525 1.00 78.94 101 GLU A CA 1
ATOM 764 C C . GLU A 1 101 ? -39.046 4.212 63.705 1.00 78.94 101 GLU A C 1
ATOM 766 O O . GLU A 1 101 ? -40.177 3.771 63.509 1.00 78.94 101 GLU A O 1
ATOM 771 N N . LYS A 1 102 ? -38.638 4.547 64.933 1.00 77.62 102 LYS A N 1
ATOM 772 C CA . LYS A 1 102 ? -39.449 4.313 66.135 1.00 77.62 102 LYS A CA 1
ATOM 773 C C . LYS A 1 102 ? -40.801 5.033 66.096 1.00 77.62 102 LYS A C 1
ATOM 775 O O . LYS A 1 102 ? -41.802 4.465 66.528 1.00 77.62 102 LYS A O 1
ATOM 780 N N . ALA A 1 103 ? -40.837 6.264 65.586 1.00 79.88 103 ALA A N 1
ATOM 781 C CA . ALA A 1 103 ? -42.080 7.015 65.421 1.00 79.88 103 ALA A CA 1
ATOM 782 C C . ALA A 1 103 ? -43.011 6.367 64.383 1.00 79.88 103 ALA A C 1
ATOM 784 O O . ALA A 1 103 ? -44.211 6.263 64.619 1.00 79.88 103 ALA A O 1
ATOM 785 N N . PHE A 1 104 ? -42.456 5.881 63.270 1.00 80.56 104 PHE A N 1
ATOM 786 C CA . PHE A 1 104 ? -43.210 5.163 62.244 1.00 80.56 104 PHE A CA 1
ATOM 787 C C . PHE A 1 104 ? -43.805 3.852 62.779 1.00 80.56 104 PHE A C 1
ATOM 789 O O . PHE A 1 104 ? -44.992 3.596 62.604 1.00 80.56 104 PHE A O 1
ATOM 796 N N . PHE A 1 105 ? -43.014 3.051 63.494 1.00 74.56 105 PHE A N 1
ATOM 797 C CA . PHE A 1 105 ? -43.488 1.796 64.086 1.00 74.56 105 PHE A CA 1
ATOM 798 C C . PHE A 1 105 ? -44.573 2.005 65.154 1.00 74.56 105 PHE A C 1
ATOM 800 O O . PHE A 1 105 ? -45.501 1.202 65.255 1.00 74.56 105 PHE A O 1
ATOM 807 N N . ALA A 1 106 ? -44.514 3.116 65.896 1.00 76.62 106 ALA A N 1
ATOM 808 C CA . ALA A 1 106 ? -45.568 3.493 66.833 1.00 76.62 106 ALA A CA 1
ATOM 809 C C . ALA A 1 106 ? -46.896 3.835 66.128 1.00 76.62 106 ALA A C 1
ATOM 811 O O . ALA A 1 106 ? -47.954 3.455 66.624 1.00 76.62 106 ALA A O 1
ATOM 812 N N . ASP A 1 107 ? -46.842 4.506 64.974 1.00 74.12 107 ASP A N 1
ATOM 813 C CA . ASP A 1 107 ? -48.028 4.901 64.197 1.00 74.12 107 ASP A CA 1
ATOM 814 C C . ASP A 1 107 ? -48.677 3.705 63.475 1.00 74.12 107 ASP A C 1
ATOM 816 O O . ASP A 1 107 ? -49.897 3.596 63.384 1.00 74.12 107 ASP A O 1
ATOM 820 N N . VAL A 1 108 ? -47.859 2.742 63.034 1.00 76.12 108 VAL A N 1
ATOM 821 C CA . VAL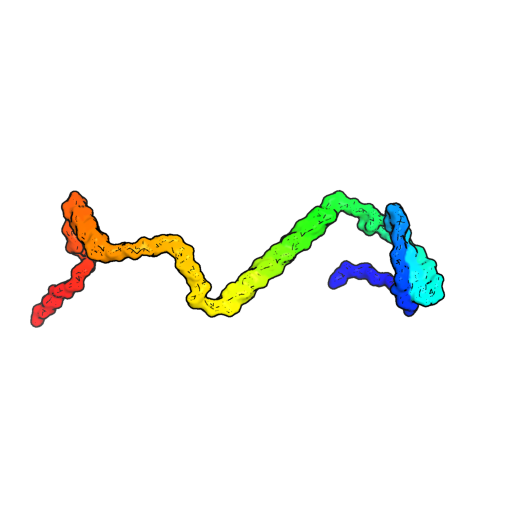 A 1 108 ? -48.316 1.487 62.404 1.00 76.12 108 VAL A CA 1
ATOM 822 C C . VAL A 1 108 ? -48.757 0.439 63.448 1.00 76.12 108 VAL A C 1
ATOM 824 O O . VAL A 1 108 ? -49.250 -0.632 63.097 1.00 76.12 108 VAL A O 1
ATOM 827 N N . GLY A 1 109 ? -48.646 0.750 64.746 1.00 62.22 109 GLY A N 1
ATOM 828 C CA . GLY A 1 109 ? -49.128 -0.105 65.834 1.00 62.22 109 GLY A CA 1
ATOM 829 C C . GLY A 1 109 ? -48.297 -1.373 66.057 1.00 62.22 109 GLY A C 1
ATOM 830 O O . GLY A 1 109 ? -48.796 -2.326 66.651 1.00 62.22 109 GLY A O 1
ATOM 831 N N . MET A 1 110 ? -47.043 -1.394 65.595 1.00 59.62 110 MET A N 1
ATOM 832 C CA . MET A 1 110 ? -46.119 -2.517 65.768 1.00 59.62 110 MET A CA 1
ATOM 833 C C . MET A 1 110 ? -44.985 -2.091 66.703 1.00 59.62 110 MET A C 1
ATOM 835 O O . MET A 1 110 ? -44.117 -1.306 66.334 1.00 59.62 110 MET A O 1
ATOM 839 N N . SER A 1 111 ? -44.976 -2.591 67.939 1.00 56.72 111 SER A N 1
ATOM 840 C CA . SER A 1 111 ? -43.841 -2.400 68.847 1.00 56.72 111 SER A CA 1
ATOM 841 C C . SER A 1 111 ? -42.651 -3.232 68.365 1.00 56.72 111 SER A C 1
ATOM 843 O O . SER A 1 111 ? -42.814 -4.412 68.069 1.00 56.72 111 SER A O 1
ATOM 845 N N . GLY A 1 112 ? -41.456 -2.634 68.316 1.00 51.78 112 GLY A N 1
ATOM 846 C CA . GLY A 1 112 ? -40.212 -3.206 67.768 1.00 51.78 112 GLY A CA 1
ATOM 847 C C . GLY A 1 112 ? -39.664 -4.492 68.414 1.00 51.78 112 GLY A C 1
ATOM 848 O O . GLY A 1 112 ? -38.515 -4.841 68.161 1.00 51.78 112 GLY A O 1
ATOM 849 N N . ASP A 1 113 ? -40.466 -5.203 69.205 1.00 52.91 113 ASP A N 1
ATOM 850 C CA . ASP A 1 113 ? -40.161 -6.527 69.751 1.00 52.91 113 ASP A CA 1
ATOM 851 C C . ASP A 1 113 ? -40.539 -7.670 68.778 1.00 52.91 113 ASP A C 1
ATOM 853 O O . ASP A 1 113 ? -39.983 -8.763 68.880 1.00 52.91 113 ASP A O 1
ATOM 857 N N . ASP A 1 114 ? -41.400 -7.424 67.778 1.00 56.22 114 ASP A N 1
ATOM 858 C CA . ASP A 1 114 ? -41.893 -8.453 66.833 1.00 56.22 114 ASP A CA 1
ATOM 859 C C . ASP A 1 114 ? -40.896 -8.858 65.723 1.00 56.22 114 ASP A C 1
ATOM 861 O O . ASP A 1 114 ? -41.158 -9.785 64.957 1.00 56.22 114 ASP A O 1
ATOM 865 N N . LEU A 1 115 ? -39.733 -8.200 65.624 1.00 53.06 115 LEU A N 1
ATOM 866 C CA . LEU A 1 115 ? -38.707 -8.489 64.603 1.00 53.06 115 LEU A CA 1
ATOM 867 C C . LEU A 1 115 ? -37.402 -9.087 65.165 1.00 53.06 115 LEU A C 1
ATOM 869 O O . LEU A 1 115 ? -36.451 -9.294 64.414 1.00 53.06 115 LEU A O 1
ATOM 873 N N . GLY A 1 116 ? -37.357 -9.438 66.457 1.00 51.69 116 GLY A N 1
ATOM 874 C CA . GLY A 1 116 ? -36.294 -10.292 67.007 1.00 51.69 116 GLY A CA 1
ATOM 875 C C . GLY A 1 116 ? -34.901 -9.657 67.137 1.00 51.69 116 GLY A C 1
ATOM 876 O O . GLY A 1 116 ? -33.907 -10.379 67.145 1.00 51.69 116 GLY A O 1
ATOM 877 N N . THR A 1 117 ? -34.797 -8.332 67.271 1.00 53.97 117 THR A N 1
ATOM 878 C CA . THR A 1 117 ? -33.496 -7.625 67.314 1.00 53.97 117 THR A CA 1
ATOM 879 C C . THR A 1 117 ? -32.932 -7.413 68.732 1.00 53.97 117 THR A C 1
ATOM 881 O O . THR A 1 117 ? -31.894 -6.774 68.897 1.00 53.97 117 THR A O 1
ATOM 884 N N . ALA A 1 118 ? -33.558 -7.956 69.781 1.00 45.91 118 ALA A N 1
ATOM 885 C CA . ALA A 1 118 ? -32.984 -7.935 71.129 1.00 45.91 118 ALA A CA 1
ATOM 886 C C . ALA A 1 118 ? -32.078 -9.166 71.362 1.00 45.91 118 ALA A C 1
ATOM 888 O O . ALA A 1 118 ? -32.520 -10.295 71.133 1.00 45.91 118 ALA A O 1
ATOM 889 N N . PRO A 1 119 ? -30.833 -9.006 71.861 1.00 41.66 119 PRO A N 1
ATOM 890 C CA . PRO A 1 119 ? -30.025 -10.142 72.288 1.00 41.66 119 PRO A CA 1
ATOM 891 C C . PRO A 1 119 ? -30.727 -10.818 73.472 1.00 41.66 119 PRO A C 1
ATOM 893 O O . PRO A 1 119 ? -30.902 -10.221 74.535 1.00 41.66 119 PRO A O 1
ATOM 896 N N . GLY A 1 120 ? -31.184 -12.053 73.258 1.00 40.75 120 GLY A N 1
ATOM 897 C CA . GLY A 1 120 ? -32.010 -12.792 74.204 1.00 40.75 120 GLY A CA 1
ATOM 898 C C . GLY A 1 120 ? -31.374 -12.887 75.590 1.00 40.75 120 GLY A C 1
ATOM 899 O O . GLY A 1 120 ? -30.317 -13.490 75.772 1.00 40.75 120 GLY A O 1
ATOM 900 N N . THR A 1 121 ? -32.056 -12.344 76.597 1.00 44.50 121 THR A N 1
ATOM 901 C CA . THR A 1 121 ? -31.766 -12.603 78.011 1.00 44.50 121 THR A CA 1
ATOM 902 C C . THR A 1 121 ? -32.338 -13.967 78.404 1.00 44.50 121 THR A C 1
ATOM 904 O O . THR A 1 121 ? -33.300 -14.088 79.159 1.00 44.50 121 THR A O 1
ATOM 907 N N . GLY A 1 122 ? -31.739 -15.034 77.876 1.00 36.97 122 GLY A N 1
ATOM 908 C CA . GLY A 1 122 ? -32.028 -16.403 78.296 1.00 36.97 122 GLY A CA 1
ATOM 909 C C . GLY A 1 122 ? -31.431 -16.684 79.676 1.00 36.97 122 GLY A C 1
ATOM 910 O O . GLY A 1 122 ? -30.265 -17.057 79.787 1.00 36.97 122 GLY A O 1
ATOM 911 N N . LYS A 1 123 ? -32.219 -16.518 80.745 1.00 39.59 123 LYS A N 1
ATOM 912 C CA . LYS A 1 123 ? -31.897 -17.095 82.059 1.00 39.59 123 LYS A CA 1
ATOM 913 C C . LYS A 1 123 ? -32.051 -18.618 81.974 1.00 39.59 123 LYS A C 1
ATOM 915 O O . LYS A 1 123 ? -33.170 -19.118 81.984 1.00 39.59 123 LYS A O 1
ATOM 920 N N . PHE A 1 124 ? -30.937 -19.346 81.930 1.00 36.06 124 PHE A N 1
ATOM 921 C CA . PHE A 1 124 ? -30.915 -20.777 82.240 1.00 36.06 124 PHE A CA 1
ATOM 922 C C . PHE A 1 124 ? -31.104 -20.957 83.753 1.00 36.06 124 PHE A C 1
ATOM 924 O O . PHE A 1 124 ? -30.252 -20.557 84.549 1.00 36.06 124 PHE A O 1
ATOM 931 N N . SER A 1 125 ? -32.242 -21.519 84.158 1.00 41.72 125 SER A N 1
ATOM 932 C CA . SER A 1 125 ? -32.456 -22.033 85.512 1.00 41.72 125 SER A CA 1
ATOM 933 C C . SER A 1 125 ? -31.907 -23.459 85.628 1.00 41.72 125 SER A C 1
ATOM 935 O O . SER A 1 125 ? -32.040 -24.231 84.683 1.00 41.72 125 SER A O 1
ATOM 937 N N . LYS A 1 126 ? -31.297 -23.724 86.791 1.00 40.91 126 LYS A N 1
ATOM 938 C CA . LYS A 1 126 ? -30.602 -24.939 87.255 1.00 40.91 126 LYS A CA 1
ATOM 939 C C . LYS A 1 126 ? -31.173 -26.279 86.807 1.00 40.91 126 LYS A C 1
ATOM 941 O O . LYS A 1 126 ? -32.410 -26.437 86.874 1.00 40.91 126 LYS A O 1
#

Sequence (126 aa):
EVSLTQKVSDFALTSLSVQSQGQLAAVGDADGVITLLQLCDGLVHPMPNEKNVIGQIFERETKREKNLDAIKKQAGRPVGHRDEKAQGAIAIDQAEYQAREKAFFADVGMSGDDLGTAPGTGKFSK

Organism: NCBI:txid327968

Foldseek 3Di:
DDDDDDDDDPAAWDDWDADPQRQWIWIAGPVGDIDIDGDDPPRRPDDPCPVVVVVVVVVVVVVVVVVVVVVVVVVPDPPPDPPPPPPDPPPDPPVVVVVVVCVVCVVVVHDPPVPPPDPDPDDDDD

Secondary structure (DSSP, 8-state):
---------SSPEEEEEE-TTSSEEEEEETTS-EEEEEPPHHHHSPPTTHHHHHHHHHHHHHHHHHHHHHHHHHHTS-TT------TT-----HHHHHHHHHHHHHHTT--TTTT--S--------